Protein AF-A0A532AGU2-F1 (afdb_monomer_lite)

Foldseek 3Di:
DFLVVVVVCLVVVNPDDDFDWDAACVGFIWTDDDQFPPQFWPDTDGRNDHDPVRQQVIFTADHPPRHTDPTTTGGPVVNCVSCPPRD

pLDDT: mean 97.26, std 1.92, range [87.38, 98.75]

Structure (mmCIF, N/CA/C/O backbone):
data_AF-A0A532AGU2-F1
#
_entry.id   AF-A0A532AGU2-F1
#
loop_
_atom_site.group_PDB
_atom_site.id
_atom_site.type_symbol
_atom_site.label_atom_id
_atom_site.label_alt_id
_atom_site.label_comp_id
_atom_site.label_asym_id
_atom_site.label_entity_id
_atom_site.label_seq_id
_atom_site.pdbx_PDB_ins_code
_atom_site.Cartn_x
_atom_site.Cartn_y
_atom_site.Cartn_z
_atom_site.occupancy
_atom_site.B_iso_or_equiv
_atom_site.auth_seq_id
_atom_site.auth_comp_id
_atom_site.auth_asym_id
_atom_site.auth_atom_id
_atom_site.pdbx_PDB_model_num
ATOM 1 N N . ASN A 1 1 ? 5.188 -3.998 -2.803 1.00 92.25 1 ASN A N 1
ATOM 2 C CA . ASN A 1 1 ? 3.843 -3.723 -2.239 1.00 92.25 1 ASN A CA 1
ATOM 3 C C . ASN A 1 1 ? 3.268 -2.350 -2.618 1.00 92.25 1 ASN A C 1
ATOM 5 O O . ASN A 1 1 ? 2.678 -1.682 -1.778 1.00 92.25 1 ASN A O 1
ATOM 9 N N . SER A 1 2 ? 3.361 -1.946 -3.890 1.00 96.88 2 SER A N 1
ATOM 10 C CA . SER A 1 2 ? 2.557 -0.855 -4.471 1.00 96.88 2 SER A CA 1
ATOM 11 C C . SER A 1 2 ? 2.198 -1.205 -5.915 1.00 96.88 2 SER A C 1
ATOM 13 O O . SER A 1 2 ? 2.858 -2.066 -6.504 1.00 96.88 2 SER A O 1
ATOM 15 N N . ILE A 1 3 ? 1.161 -0.578 -6.474 1.00 97.00 3 ILE A N 1
ATOM 16 C CA . ILE A 1 3 ? 0.776 -0.818 -7.870 1.00 97.00 3 ILE A CA 1
ATOM 17 C C . ILE A 1 3 ? 1.903 -0.361 -8.791 1.00 97.00 3 ILE A C 1
ATOM 19 O O . ILE A 1 3 ? 2.285 -1.106 -9.686 1.00 97.00 3 ILE A O 1
ATOM 23 N N . ALA A 1 4 ? 2.509 0.800 -8.529 1.00 96.62 4 ALA A N 1
ATOM 24 C CA . ALA A 1 4 ? 3.622 1.296 -9.332 1.00 96.62 4 ALA A CA 1
ATOM 25 C C . ALA A 1 4 ? 4.832 0.347 -9.319 1.00 96.62 4 ALA A C 1
ATOM 27 O O . ALA A 1 4 ? 5.463 0.148 -10.354 1.00 96.62 4 ALA A O 1
ATOM 28 N N . ALA A 1 5 ? 5.145 -0.274 -8.176 1.00 96.12 5 ALA A N 1
ATOM 29 C CA . ALA A 1 5 ? 6.233 -1.247 -8.087 1.00 96.12 5 ALA A CA 1
ATOM 30 C C . ALA A 1 5 ? 5.938 -2.524 -8.893 1.00 96.12 5 ALA A C 1
ATOM 32 O O . ALA A 1 5 ? 6.830 -3.065 -9.550 1.00 96.12 5 ALA A O 1
ATOM 33 N N . VAL A 1 6 ? 4.686 -2.990 -8.871 1.00 97.12 6 VAL A N 1
ATOM 34 C CA . VAL A 1 6 ? 4.241 -4.128 -9.687 1.00 97.12 6 VAL A CA 1
ATOM 35 C C . VAL A 1 6 ? 4.311 -3.777 -11.172 1.00 97.12 6 VAL A C 1
ATOM 37 O O . VAL A 1 6 ? 4.946 -4.499 -11.929 1.00 97.12 6 VAL A O 1
ATOM 40 N N . GLU A 1 7 ? 3.755 -2.638 -11.583 1.00 97.19 7 GLU A N 1
ATOM 41 C CA . GLU A 1 7 ? 3.807 -2.138 -12.963 1.00 97.19 7 GLU A CA 1
ATOM 42 C C . GLU A 1 7 ? 5.244 -2.035 -13.493 1.00 97.19 7 GLU A C 1
ATOM 44 O O . GLU A 1 7 ? 5.544 -2.499 -14.593 1.00 97.19 7 GLU A O 1
ATOM 49 N N . ALA A 1 8 ? 6.157 -1.489 -12.685 1.00 97.06 8 ALA A N 1
ATOM 50 C CA . ALA A 1 8 ? 7.572 -1.417 -13.031 1.00 97.06 8 ALA A CA 1
ATOM 51 C C . ALA A 1 8 ? 8.199 -2.812 -13.189 1.00 97.06 8 ALA A C 1
ATOM 53 O O . ALA A 1 8 ? 8.987 -3.027 -14.106 1.00 97.06 8 ALA A O 1
ATOM 54 N N . SER A 1 9 ? 7.829 -3.770 -12.335 1.00 97.44 9 SER A N 1
ATOM 55 C CA . SER A 1 9 ? 8.316 -5.154 -12.421 1.00 97.44 9 SER A CA 1
ATOM 56 C C . SER A 1 9 ? 7.844 -5.841 -13.705 1.00 97.44 9 SER A C 1
ATOM 58 O O . SER A 1 9 ? 8.652 -6.455 -14.399 1.00 97.44 9 SER A O 1
ATOM 60 N N . ILE A 1 10 ? 6.572 -5.659 -14.073 1.00 96.81 10 ILE A N 1
ATOM 61 C CA . ILE A 1 10 ? 6.008 -6.157 -15.338 1.00 96.81 10 ILE A CA 1
ATOM 62 C C . ILE A 1 10 ? 6.758 -5.543 -16.527 1.00 96.81 10 ILE A C 1
ATOM 64 O O . ILE A 1 10 ? 7.160 -6.254 -17.444 1.00 96.81 10 ILE A O 1
ATOM 68 N N . ALA A 1 11 ? 7.003 -4.229 -16.502 1.00 97.56 11 ALA A N 1
ATOM 69 C CA . ALA A 1 11 ? 7.738 -3.541 -17.563 1.00 97.56 11 ALA A CA 1
ATOM 70 C C . ALA A 1 11 ? 9.196 -4.022 -17.705 1.00 97.56 11 ALA A C 1
ATOM 72 O O . ALA A 1 11 ? 9.757 -3.957 -18.796 1.00 97.56 11 ALA A O 1
ATOM 73 N N . MET A 1 12 ? 9.801 -4.525 -16.624 1.00 97.69 12 MET A N 1
ATOM 74 C CA . MET A 1 12 ? 11.130 -5.148 -16.638 1.00 97.69 12 MET A CA 1
ATOM 75 C C . MET A 1 12 ? 11.116 -6.617 -17.095 1.00 97.69 12 MET A C 1
ATOM 77 O O . MET A 1 12 ? 12.182 -7.217 -17.209 1.00 97.69 12 MET A O 1
ATOM 81 N N . GLY A 1 13 ? 9.942 -7.195 -17.372 1.00 97.06 13 GLY A N 1
ATOM 82 C CA . GLY A 1 13 ? 9.796 -8.584 -17.809 1.00 97.06 13 GLY A CA 1
ATOM 83 C C . GLY A 1 13 ? 9.815 -9.604 -16.671 1.00 97.06 13 GLY A C 1
ATOM 84 O O . GLY A 1 13 ? 10.153 -10.760 -16.906 1.00 97.06 13 GLY A O 1
ATOM 85 N N . ALA A 1 14 ? 9.492 -9.196 -15.439 1.00 97.38 14 ALA A N 1
ATOM 86 C CA . ALA A 1 14 ? 9.311 -10.147 -14.346 1.00 97.38 14 ALA A CA 1
ATOM 87 C C . ALA A 1 14 ? 8.112 -11.067 -14.633 1.00 97.38 14 ALA A C 1
ATOM 89 O O . ALA A 1 14 ? 7.050 -10.576 -14.992 1.00 97.38 14 ALA A O 1
ATOM 90 N N . GLU A 1 15 ? 8.271 -12.375 -14.429 1.00 96.25 15 GLU A N 1
ATOM 91 C CA . GLU A 1 15 ? 7.195 -13.373 -14.595 1.00 96.25 15 GLU A CA 1
ATOM 92 C C . GLU A 1 15 ? 6.432 -13.640 -13.290 1.00 96.25 15 GLU A C 1
ATOM 94 O O . GLU A 1 15 ? 5.358 -14.221 -13.292 1.00 96.25 15 GLU A O 1
ATOM 99 N N . ILE A 1 16 ? 6.994 -13.249 -12.145 1.00 96.31 16 ILE A N 1
ATOM 100 C CA . ILE A 1 16 ? 6.380 -13.436 -10.830 1.00 96.31 16 ILE A CA 1
ATOM 101 C C . ILE A 1 16 ? 6.639 -12.180 -10.005 1.00 96.31 16 ILE A C 1
ATOM 103 O O . ILE A 1 16 ? 7.758 -11.663 -9.977 1.00 96.31 16 ILE A O 1
ATOM 107 N N . VAL A 1 17 ? 5.614 -11.723 -9.288 1.00 96.81 17 VAL A N 1
ATOM 108 C CA . VAL A 1 17 ? 5.746 -10.723 -8.223 1.00 96.81 17 VAL A CA 1
ATOM 109 C C . VAL A 1 17 ? 5.202 -11.301 -6.925 1.00 96.81 17 VAL A C 1
ATOM 111 O O . VAL A 1 17 ? 4.175 -11.978 -6.908 1.00 96.81 17 VAL A O 1
ATOM 114 N N . GLU A 1 18 ? 5.902 -11.036 -5.832 1.00 97.31 18 GLU A N 1
ATOM 115 C CA . GLU A 1 18 ? 5.468 -11.393 -4.486 1.00 97.31 18 GLU A CA 1
ATOM 116 C C . GLU A 1 18 ? 4.752 -10.191 -3.851 1.00 97.31 18 GLU A C 1
ATOM 118 O O . GLU A 1 18 ? 5.089 -9.033 -4.126 1.00 97.31 18 GLU A O 1
ATOM 123 N N . VAL A 1 19 ? 3.708 -10.472 -3.065 1.00 97.06 19 VAL A N 1
ATOM 124 C CA . VAL A 1 19 ? 2.979 -9.462 -2.295 1.00 97.06 19 VAL A CA 1
ATOM 125 C C . VAL A 1 19 ? 2.612 -9.990 -0.912 1.00 97.06 19 VAL A C 1
ATOM 127 O O . VAL A 1 19 ? 2.018 -11.061 -0.771 1.00 97.06 19 VAL A O 1
ATOM 130 N N . ASP A 1 20 ? 2.847 -9.164 0.102 1.00 98.12 20 ASP A N 1
ATOM 131 C CA . ASP A 1 20 ? 2.464 -9.473 1.476 1.00 98.12 20 ASP A CA 1
ATOM 132 C C . ASP A 1 20 ? 1.047 -9.002 1.788 1.00 98.12 20 ASP A C 1
ATOM 134 O O . ASP A 1 20 ? 0.660 -7.885 1.432 1.00 98.12 20 ASP A O 1
ATOM 138 N N . ILE A 1 21 ? 0.287 -9.807 2.533 1.00 98.06 21 ILE A N 1
ATOM 139 C CA . ILE A 1 21 ? -1.119 -9.526 2.841 1.00 98.06 21 ILE A CA 1
ATOM 140 C C . ILE A 1 21 ? -1.362 -9.351 4.339 1.00 98.06 21 ILE A C 1
ATOM 142 O O . ILE A 1 21 ? -0.917 -10.135 5.179 1.00 98.06 21 ILE A O 1
ATOM 146 N N . ARG A 1 22 ? -2.180 -8.348 4.670 1.00 98.44 22 ARG A N 1
ATOM 147 C 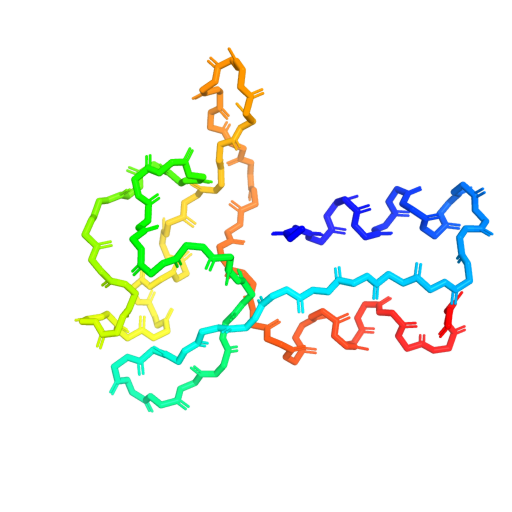CA . ARG A 1 22 ? -2.778 -8.136 5.994 1.00 98.44 22 ARG A CA 1
ATOM 148 C C . ARG A 1 22 ? -4.290 -7.995 5.879 1.00 98.44 22 ARG A C 1
ATOM 150 O O . ARG A 1 22 ? -4.833 -7.706 4.815 1.00 98.44 22 ARG A O 1
ATOM 157 N N . ARG A 1 23 ? -4.975 -8.195 7.004 1.00 98.50 23 ARG A N 1
ATOM 158 C CA . ARG A 1 23 ? -6.426 -8.038 7.117 1.00 98.50 23 ARG A CA 1
ATOM 159 C C . ARG A 1 23 ? -6.756 -6.732 7.838 1.00 98.50 23 ARG A C 1
ATOM 161 O O . ARG A 1 23 ? -6.173 -6.453 8.886 1.00 98.50 23 ARG A O 1
ATOM 168 N N . SER A 1 24 ? -7.674 -5.950 7.282 1.00 98.62 24 SER A N 1
ATOM 169 C CA . SER A 1 24 ? -8.226 -4.747 7.910 1.00 98.62 24 SER A CA 1
ATOM 170 C C . SER A 1 24 ? -9.230 -5.099 9.019 1.00 98.62 24 SER A C 1
ATOM 172 O O . SER A 1 24 ? -9.646 -6.251 9.177 1.00 98.62 24 SER A O 1
ATOM 174 N N . LYS A 1 25 ? -9.671 -4.089 9.773 1.00 98.69 25 LYS A N 1
ATOM 175 C CA . LYS A 1 25 ? -10.687 -4.204 10.834 1.00 98.69 25 LYS A CA 1
ATOM 176 C C . LYS A 1 25 ? -12.025 -4.745 10.329 1.00 98.69 25 LYS A C 1
ATOM 178 O O . LYS A 1 25 ? -12.667 -5.532 11.016 1.00 98.69 25 LYS A O 1
ATOM 183 N N . ASP A 1 26 ? -12.450 -4.299 9.152 1.00 98.62 26 ASP A N 1
ATOM 184 C CA . ASP A 1 26 ? -13.681 -4.714 8.466 1.00 98.62 26 ASP A CA 1
ATOM 185 C C . ASP A 1 26 ? -13.500 -5.987 7.622 1.00 98.62 26 ASP A C 1
ATOM 187 O O . ASP A 1 26 ? -14.446 -6.465 7.004 1.00 98.62 26 ASP A O 1
ATOM 191 N N . GLY A 1 27 ? -12.315 -6.600 7.676 1.00 98.25 27 GLY A N 1
ATOM 192 C CA . GLY A 1 27 ? -12.065 -7.937 7.157 1.00 98.25 27 GLY A CA 1
ATOM 193 C C . GLY A 1 27 ? -11.552 -8.004 5.722 1.00 98.25 27 GLY A C 1
ATOM 194 O O . GLY A 1 27 ? -11.355 -9.117 5.236 1.00 98.25 27 GLY A O 1
ATOM 195 N N . GLU A 1 28 ? -11.296 -6.862 5.090 1.00 98.62 28 GLU A N 1
ATOM 196 C CA . GLU A 1 28 ? -10.728 -6.744 3.748 1.00 98.62 28 GLU A CA 1
ATOM 197 C C . GLU A 1 28 ? -9.236 -7.108 3.729 1.00 98.62 28 GLU A C 1
ATOM 199 O O . GLU A 1 28 ? -8.505 -6.902 4.703 1.00 98.62 28 GLU A O 1
ATOM 204 N N . PHE A 1 29 ? -8.768 -7.638 2.597 1.00 98.62 29 PHE A N 1
ATOM 205 C CA . PHE A 1 29 ? -7.357 -7.965 2.391 1.00 98.62 29 PHE A CA 1
ATOM 206 C C . PHE A 1 29 ? -6.623 -6.806 1.727 1.00 98.62 29 PHE A C 1
ATOM 208 O O . PHE A 1 29 ? -6.944 -6.409 0.603 1.00 98.62 29 PHE A O 1
ATOM 215 N N . VAL A 1 30 ? -5.604 -6.301 2.414 1.00 98.62 30 VAL A N 1
ATOM 216 C CA . VAL A 1 30 ? -4.738 -5.217 1.951 1.00 98.62 30 VAL A CA 1
ATOM 217 C C . VAL A 1 30 ? -3.308 -5.694 1.786 1.00 98.62 30 VAL A C 1
ATOM 219 O O . VAL A 1 30 ? -2.863 -6.608 2.477 1.00 98.62 30 VAL A O 1
ATOM 222 N N . VAL A 1 31 ? -2.595 -5.054 0.870 1.00 98.44 31 VAL A N 1
ATOM 223 C CA . VAL A 1 31 ? -1.211 -5.377 0.549 1.00 98.44 31 VAL A CA 1
ATOM 224 C C . VAL A 1 31 ? -0.299 -4.546 1.434 1.00 98.44 31 VAL A C 1
ATOM 226 O O . VAL A 1 31 ? -0.234 -3.321 1.315 1.00 98.44 31 VAL A O 1
ATOM 229 N N . MET A 1 32 ? 0.341 -5.222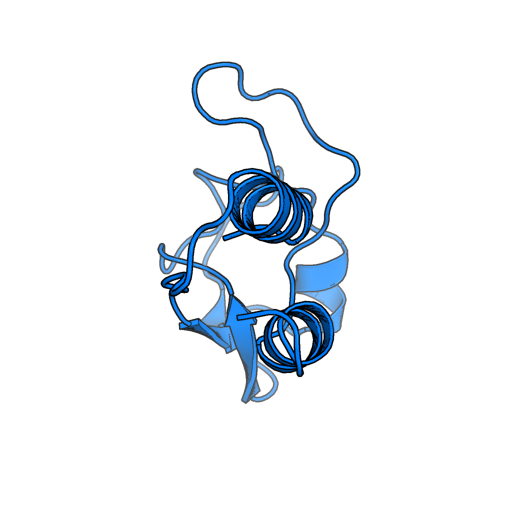 2.382 1.00 98.12 32 MET A N 1
ATOM 230 C CA . MET A 1 32 ? 1.201 -4.634 3.397 1.00 98.12 32 MET A CA 1
ATOM 231 C C . MET A 1 32 ? 2.059 -5.725 4.038 1.00 98.12 32 MET A C 1
ATOM 233 O O . MET A 1 32 ? 1.536 -6.750 4.464 1.00 98.12 32 MET A O 1
ATOM 237 N N . HIS A 1 33 ? 3.360 -5.478 4.175 1.00 97.94 33 HIS A N 1
ATOM 238 C CA . HIS A 1 33 ? 4.259 -6.401 4.875 1.00 97.94 33 HIS A CA 1
ATOM 239 C C . HIS A 1 33 ? 4.081 -6.292 6.394 1.00 97.94 33 HIS A C 1
ATOM 241 O O . HIS A 1 33 ? 3.737 -7.253 7.089 1.00 97.94 33 HIS A O 1
ATOM 247 N N . ASP A 1 34 ? 4.270 -5.087 6.925 1.00 97.94 34 ASP A N 1
ATOM 248 C CA . ASP A 1 34 ? 4.261 -4.840 8.362 1.00 97.94 34 ASP A CA 1
ATOM 249 C C . ASP A 1 34 ? 2.837 -4.925 8.932 1.00 97.94 34 ASP A C 1
ATOM 251 O O . ASP A 1 34 ? 1.844 -4.635 8.266 1.00 97.94 34 ASP A O 1
ATOM 255 N N . SER A 1 35 ? 2.715 -5.291 10.208 1.00 98.06 35 SER A N 1
ATOM 256 C CA . SER A 1 35 ? 1.441 -5.156 10.927 1.00 98.06 35 SER A CA 1
ATOM 257 C C . SER A 1 35 ? 1.109 -3.695 11.270 1.00 98.06 35 SER A C 1
ATOM 259 O O . SER A 1 35 ? -0.049 -3.388 11.563 1.00 98.06 35 SER A O 1
ATOM 261 N N . TRP A 1 36 ? 2.101 -2.801 11.201 1.00 98.31 36 TRP A N 1
ATOM 262 C CA . TRP A 1 36 ? 2.006 -1.366 11.474 1.00 98.31 36 TRP A CA 1
ATOM 263 C C . TRP A 1 36 ? 2.219 -0.538 10.204 1.00 98.31 36 TRP A C 1
ATOM 265 O O . TRP A 1 36 ? 2.976 -0.918 9.319 1.00 98.31 36 TRP A O 1
ATOM 275 N N . LEU A 1 37 ? 1.564 0.619 10.138 1.00 98.00 37 LEU A N 1
ATOM 276 C CA . LEU A 1 37 ? 1.579 1.522 8.983 1.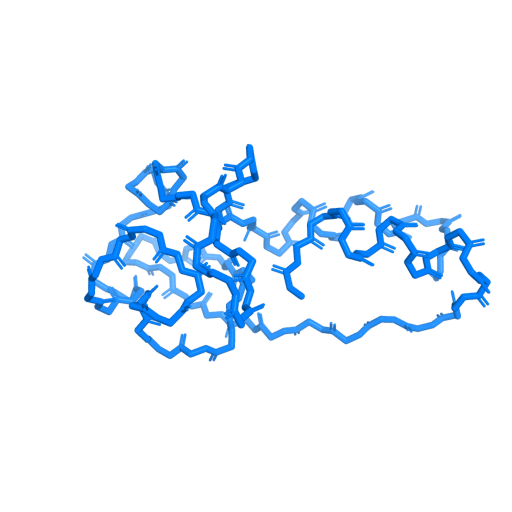00 98.00 37 LEU A CA 1
ATOM 277 C C . LEU A 1 37 ? 2.805 2.451 8.931 1.00 98.00 37 LEU A C 1
ATOM 279 O O . LEU A 1 37 ? 3.078 3.048 7.891 1.00 98.00 37 LEU A O 1
ATOM 283 N N . ASP A 1 38 ? 3.526 2.578 10.045 1.00 97.25 38 ASP A N 1
ATOM 284 C CA . ASP A 1 38 ? 4.495 3.646 10.308 1.00 97.25 38 ASP A CA 1
ATOM 285 C C . ASP A 1 38 ? 5.695 3.685 9.352 1.00 97.25 38 ASP A C 1
ATOM 287 O O . ASP A 1 38 ? 6.243 4.760 9.116 1.00 97.25 38 ASP A O 1
ATOM 291 N N . ARG A 1 39 ? 6.137 2.534 8.828 1.00 96.81 39 ARG A N 1
ATOM 292 C CA . ARG A 1 39 ? 7.350 2.460 7.999 1.00 96.81 39 ARG A CA 1
ATOM 293 C C . ARG A 1 39 ? 7.104 2.870 6.549 1.00 96.81 39 ARG A C 1
ATOM 295 O O . ARG A 1 39 ? 7.938 3.544 5.956 1.00 96.81 39 ARG A O 1
ATOM 302 N N . THR A 1 40 ? 5.987 2.435 5.974 1.00 97.69 40 THR A N 1
ATOM 303 C CA . THR A 1 40 ? 5.734 2.496 4.523 1.00 97.69 40 THR A CA 1
ATOM 304 C C . THR A 1 40 ? 4.599 3.437 4.150 1.00 97.69 40 THR A C 1
ATOM 306 O O . THR A 1 40 ? 4.283 3.577 2.969 1.00 97.69 40 THR A O 1
ATOM 309 N N . THR A 1 41 ? 3.994 4.120 5.124 1.00 98.06 41 THR A N 1
ATOM 310 C CA . THR A 1 41 ? 2.929 5.092 4.875 1.00 98.06 41 THR A CA 1
ATOM 311 C C . THR A 1 41 ? 3.114 6.368 5.694 1.00 98.06 41 THR A C 1
ATOM 313 O O . THR A 1 41 ? 3.875 6.412 6.655 1.00 98.06 41 THR A O 1
ATOM 316 N N . ASN A 1 42 ? 2.364 7.414 5.351 1.00 97.88 42 ASN A N 1
ATOM 317 C CA . ASN A 1 42 ? 2.250 8.629 6.162 1.00 97.88 42 ASN A CA 1
ATOM 318 C C . ASN A 1 42 ? 1.288 8.487 7.364 1.00 97.88 42 ASN A C 1
ATOM 320 O O . ASN A 1 42 ? 1.035 9.455 8.082 1.00 97.88 42 ASN A O 1
ATOM 324 N N . CYS A 1 43 ? 0.724 7.299 7.568 1.00 97.75 43 CYS A N 1
ATOM 325 C CA . CYS A 1 43 ? -0.142 6.955 8.682 1.00 97.75 43 CYS A CA 1
ATOM 326 C C . CYS A 1 43 ? 0.632 6.203 9.769 1.00 97.75 43 CYS A C 1
ATOM 328 O O . CYS A 1 43 ? 1.690 5.636 9.529 1.00 97.75 43 CYS A O 1
ATOM 330 N N . ARG A 1 44 ? 0.055 6.141 10.973 1.00 97.81 44 ARG A N 1
ATOM 331 C CA . ARG A 1 44 ? 0.605 5.377 12.102 1.00 97.81 44 ARG A CA 1
ATOM 332 C C . ARG A 1 44 ? -0.387 4.390 12.694 1.00 97.81 44 ARG A C 1
ATOM 334 O O . ARG A 1 44 ? -1.593 4.621 12.621 1.00 97.81 44 ARG A O 1
ATOM 341 N N . GLY A 1 45 ? 0.118 3.355 13.350 1.00 98.06 45 GLY A N 1
ATOM 342 C CA . GLY A 1 45 ? -0.681 2.360 14.061 1.00 98.06 45 GLY A CA 1
ATOM 343 C C . GLY A 1 45 ? -0.934 1.085 13.260 1.00 98.06 45 GLY A C 1
ATOM 344 O O . GLY A 1 45 ? -0.497 0.938 12.121 1.00 98.06 45 GLY A O 1
ATOM 345 N N . GLU A 1 46 ? -1.640 0.144 13.882 1.00 98.50 46 GLU A N 1
ATOM 346 C CA . GLU A 1 46 ? -1.840 -1.201 13.337 1.00 98.50 46 GLU A CA 1
ATOM 347 C C . GLU A 1 46 ? -2.905 -1.261 12.238 1.00 98.50 46 GLU A C 1
ATOM 349 O O . GLU A 1 46 ? -4.000 -0.709 12.377 1.00 98.50 46 GLU A O 1
ATOM 354 N N . VAL A 1 47 ? -2.622 -2.040 11.194 1.00 98.50 47 VAL A N 1
ATOM 355 C CA . VAL A 1 47 ? -3.536 -2.279 10.066 1.00 98.50 47 VAL A CA 1
ATOM 356 C C . VAL A 1 47 ? -4.856 -2.897 10.536 1.00 98.50 47 VAL A C 1
ATOM 358 O O . VAL A 1 47 ? -5.931 -2.449 10.142 1.00 98.50 47 VAL A O 1
ATOM 361 N N . VAL A 1 48 ? -4.793 -3.876 11.446 1.00 98.56 48 VAL A N 1
ATOM 362 C CA . VAL A 1 48 ? -5.967 -4.625 11.937 1.00 98.56 48 VAL A CA 1
ATOM 363 C C . VAL A 1 48 ? -6.965 -3.755 12.715 1.00 98.56 48 VAL A C 1
ATOM 365 O O . VAL A 1 48 ? -8.108 -4.149 12.933 1.00 98.56 48 VAL A O 1
ATOM 368 N N . LYS A 1 49 ? -6.556 -2.551 13.134 1.00 98.69 49 LYS A N 1
ATOM 369 C CA . LYS A 1 49 ? -7.405 -1.603 13.868 1.00 98.69 49 LYS A CA 1
ATOM 370 C C . LYS A 1 49 ? -8.129 -0.609 12.957 1.00 98.69 49 LYS A C 1
ATOM 372 O O . LYS A 1 49 ? -8.924 0.178 13.468 1.00 98.69 49 LYS A O 1
ATOM 377 N N . ARG A 1 50 ? -7.892 -0.643 11.640 1.00 98.62 50 ARG A N 1
ATOM 378 C CA . ARG A 1 50 ? -8.474 0.295 10.668 1.00 98.62 50 ARG A CA 1
ATOM 379 C C . ARG A 1 50 ? -9.297 -0.400 9.602 1.00 98.62 50 ARG A C 1
ATOM 381 O O . ARG A 1 50 ? -8.938 -1.476 9.141 1.00 98.62 50 ARG A O 1
ATOM 388 N N . THR A 1 51 ? -10.402 0.225 9.225 1.00 98.75 51 THR A N 1
ATOM 389 C CA . THR A 1 51 ? -11.241 -0.177 8.090 1.00 98.75 51 THR A CA 1
ATOM 390 C C . THR A 1 51 ? -10.513 0.046 6.769 1.00 98.75 51 THR A C 1
ATOM 392 O O . THR A 1 51 ? -9.577 0.849 6.698 1.00 98.75 51 THR A O 1
ATOM 395 N N . LEU A 1 52 ? -10.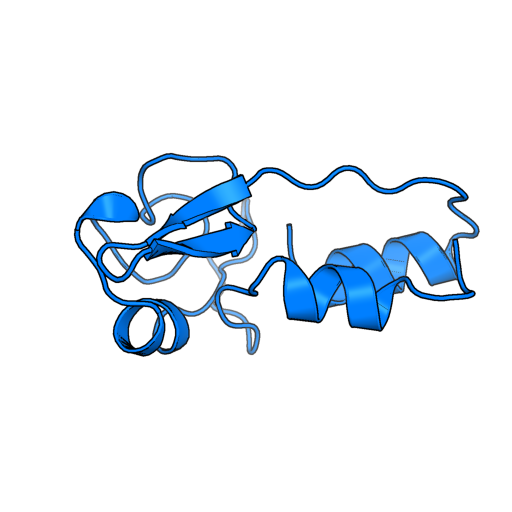952 -0.614 5.697 1.00 98.69 52 LEU A N 1
ATOM 396 C CA . LEU A 1 52 ? -10.393 -0.370 4.368 1.00 98.69 52 LEU A CA 1
ATOM 397 C C . LEU A 1 52 ? -10.533 1.104 3.963 1.00 98.69 52 LEU A C 1
ATOM 399 O O . LEU A 1 52 ? -9.594 1.680 3.417 1.00 98.69 52 LEU A O 1
ATOM 403 N N . ALA A 1 53 ? -11.672 1.728 4.273 1.00 98.69 53 ALA A N 1
ATOM 404 C CA . ALA A 1 53 ? -11.912 3.138 3.977 1.00 98.69 53 ALA A CA 1
ATOM 405 C C . ALA A 1 53 ? -10.869 4.053 4.641 1.00 98.69 53 ALA A C 1
ATOM 407 O O . ALA A 1 53 ? -10.327 4.944 3.990 1.00 98.69 53 ALA A O 1
ATOM 408 N N . GLU A 1 54 ? -10.524 3.801 5.906 1.00 98.56 54 GLU A N 1
ATOM 409 C CA . GLU A 1 54 ? -9.464 4.538 6.603 1.00 98.56 54 GLU A CA 1
ATOM 410 C C . GLU A 1 54 ? -8.082 4.242 6.007 1.00 98.56 54 GLU A C 1
ATOM 412 O O . GLU A 1 54 ? -7.295 5.165 5.796 1.00 98.56 54 GLU A O 1
ATOM 417 N N . LEU A 1 55 ? -7.783 2.978 5.686 1.00 98.56 55 LEU A N 1
ATOM 418 C CA . LEU A 1 55 ? -6.508 2.580 5.075 1.00 98.56 55 LEU A CA 1
ATOM 419 C C . LEU A 1 55 ? -6.301 3.228 3.701 1.00 98.56 55 LEU A C 1
ATOM 421 O O . LEU A 1 55 ? -5.182 3.610 3.365 1.00 98.56 55 LEU A O 1
ATOM 425 N N . LYS A 1 56 ? -7.377 3.438 2.939 1.00 98.19 56 LYS A N 1
ATOM 426 C CA . LYS A 1 56 ? -7.347 4.146 1.653 1.00 98.19 56 LYS A CA 1
ATOM 427 C C . LYS A 1 56 ? -7.001 5.631 1.768 1.00 98.19 56 LYS A C 1
ATOM 429 O O . LYS A 1 56 ? -6.618 6.234 0.769 1.00 98.19 56 LYS A O 1
ATOM 434 N N . THR A 1 57 ? -7.074 6.226 2.959 1.00 98.25 57 THR A N 1
ATOM 435 C CA . THR A 1 57 ? -6.592 7.602 3.184 1.00 98.25 57 THR A CA 1
ATOM 436 C C . THR A 1 57 ? -5.076 7.673 3.397 1.00 98.25 57 THR A C 1
ATOM 438 O O . THR A 1 57 ? -4.482 8.739 3.229 1.00 98.25 57 THR A O 1
ATOM 441 N N . CYS A 1 58 ? -4.437 6.545 3.728 1.00 98.12 58 CYS A N 1
ATOM 442 C CA . CYS A 1 58 ? -3.003 6.464 3.972 1.00 98.12 58 CYS A CA 1
ATOM 443 C C . CYS A 1 58 ? -2.235 6.421 2.654 1.00 98.12 58 CYS A C 1
ATOM 445 O O . CYS A 1 58 ? -2.485 5.568 1.798 1.00 98.12 58 CYS A O 1
ATOM 447 N N . ARG A 1 59 ? -1.283 7.342 2.506 1.00 98.31 59 ARG A N 1
ATOM 448 C CA . ARG A 1 59 ? -0.404 7.442 1.341 1.00 98.31 59 ARG A CA 1
ATOM 449 C C . ARG A 1 59 ? 0.888 6.690 1.598 1.00 98.31 59 ARG A C 1
ATOM 451 O O . ARG A 1 59 ? 1.449 6.808 2.687 1.00 98.31 59 ARG A O 1
ATOM 458 N N . LEU A 1 60 ? 1.357 5.947 0.601 1.00 98.25 60 LEU A N 1
ATOM 459 C CA . LEU A 1 60 ? 2.640 5.257 0.686 1.00 98.25 60 LEU A CA 1
ATOM 460 C C . LEU A 1 60 ? 3.782 6.275 0.700 1.00 98.25 60 LEU A C 1
ATOM 462 O O . LEU A 1 60 ? 3.665 7.344 0.095 1.00 98.25 60 LEU A O 1
ATOM 466 N N . VAL A 1 61 ? 4.885 5.938 1.360 1.00 97.88 61 VAL A N 1
ATOM 467 C CA . VAL A 1 61 ? 6.124 6.723 1.317 1.00 97.88 61 VAL A CA 1
ATOM 468 C C . VAL A 1 61 ? 7.222 5.947 0.606 1.00 97.88 61 VAL A C 1
ATOM 470 O O . VAL A 1 61 ? 7.292 4.723 0.701 1.00 97.88 61 VAL A O 1
ATOM 473 N N . THR A 1 62 ? 8.099 6.658 -0.092 1.00 95.19 62 THR A N 1
ATOM 474 C CA . THR A 1 62 ? 9.302 6.060 -0.669 1.00 95.19 62 THR A CA 1
ATOM 475 C C . THR A 1 62 ? 10.285 5.733 0.450 1.00 95.19 62 THR A C 1
ATOM 477 O O . THR A 1 62 ? 10.745 6.628 1.165 1.00 95.19 62 THR A O 1
ATOM 480 N N . GLU A 1 63 ? 10.622 4.454 0.606 1.00 87.38 63 GLU A 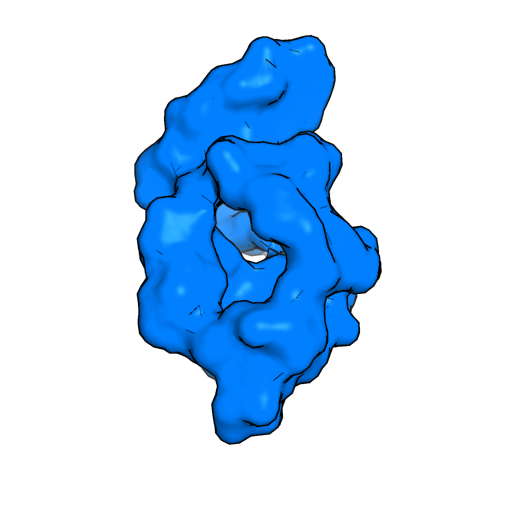N 1
ATOM 481 C CA . GLU A 1 63 ? 11.613 4.027 1.594 1.00 87.38 63 GLU A CA 1
ATOM 482 C C . GLU A 1 63 ? 12.977 4.686 1.331 1.00 87.38 63 GLU A C 1
ATOM 484 O O . GLU A 1 63 ? 13.372 4.941 0.194 1.00 87.38 63 GLU A O 1
ATOM 489 N N . GLY A 1 64 ? 13.687 5.025 2.406 1.00 89.88 64 GLY A N 1
ATOM 490 C CA . GLY A 1 64 ? 14.957 5.753 2.354 1.00 89.88 64 GLY A CA 1
ATOM 491 C C . GLY A 1 64 ? 14.813 7.277 2.298 1.00 89.88 64 GLY A C 1
ATOM 492 O O . GLY A 1 64 ? 15.585 7.965 2.960 1.00 89.88 64 GLY A O 1
ATOM 493 N N . THR A 1 65 ? 13.817 7.820 1.587 1.00 94.25 65 THR A N 1
ATOM 494 C CA . THR A 1 65 ? 13.598 9.282 1.516 1.00 94.25 65 THR A CA 1
ATOM 495 C C . THR A 1 65 ? 12.441 9.771 2.383 1.00 94.25 65 THR A C 1
ATOM 497 O O . THR A 1 65 ? 12.415 10.939 2.763 1.00 94.25 65 THR A O 1
ATOM 500 N N . GLY A 1 66 ? 11.469 8.905 2.683 1.00 93.50 66 GLY A N 1
ATOM 501 C CA . GLY A 1 66 ? 10.244 9.269 3.399 1.00 93.50 66 GLY A CA 1
ATOM 502 C C . GLY A 1 66 ? 9.299 10.166 2.593 1.00 93.50 66 GLY A C 1
ATOM 503 O O . GLY A 1 66 ? 8.320 10.672 3.142 1.00 93.50 66 GLY A O 1
ATOM 504 N N . ALA A 1 67 ? 9.572 10.383 1.302 1.00 97.06 67 ALA A N 1
ATOM 505 C CA . ALA A 1 67 ? 8.739 11.219 0.449 1.00 97.06 67 ALA A CA 1
ATOM 506 C C . ALA A 1 67 ? 7.353 10.586 0.276 1.00 97.06 67 ALA A C 1
ATOM 508 O O . ALA A 1 67 ? 7.239 9.425 -0.116 1.00 97.06 67 ALA A O 1
ATOM 509 N N . VAL A 1 68 ? 6.299 11.355 0.555 1.00 97.62 68 VAL A N 1
ATOM 510 C CA . VAL A 1 68 ? 4.914 10.900 0.388 1.00 97.62 68 VAL A CA 1
ATOM 511 C C . VAL A 1 68 ? 4.587 10.793 -1.098 1.00 97.62 68 VAL A C 1
ATOM 513 O O . VAL A 1 68 ? 4.784 11.737 -1.860 1.00 97.62 68 VAL A O 1
ATOM 516 N N . THR A 1 69 ? 4.067 9.640 -1.502 1.00 97.69 69 THR A N 1
ATOM 517 C CA . THR A 1 69 ? 3.687 9.345 -2.885 1.00 97.69 69 THR A CA 1
ATOM 518 C C . THR A 1 69 ? 2.207 9.645 -3.142 1.00 97.69 69 THR A C 1
ATOM 520 O O . THR A 1 69 ? 1.412 9.873 -2.225 1.00 97.69 69 THR A O 1
ATOM 523 N N . GLY A 1 70 ? 1.811 9.601 -4.416 1.00 96.94 70 GLY A N 1
ATOM 524 C CA . GLY A 1 70 ? 0.405 9.622 -4.820 1.00 96.94 70 GLY A CA 1
ATOM 525 C C . GLY A 1 70 ? -0.322 8.285 -4.623 1.00 96.94 70 GLY A C 1
ATOM 526 O O . GLY A 1 70 ? -1.535 8.233 -4.811 1.00 96.94 70 GLY A O 1
ATOM 527 N N . GLU A 1 71 ? 0.363 7.209 -4.234 1.00 97.25 71 GLU A N 1
ATOM 528 C CA . GLU A 1 71 ? -0.250 5.890 -4.072 1.00 97.25 71 GLU A CA 1
ATOM 529 C C . GLU A 1 71 ? -0.884 5.726 -2.689 1.00 97.25 71 GLU A C 1
ATOM 531 O O . GLU A 1 71 ? -0.425 6.293 -1.698 1.00 97.25 71 GLU A O 1
ATOM 536 N N . THR A 1 72 ? -1.957 4.940 -2.621 1.00 97.75 72 THR A N 1
ATOM 537 C CA . THR A 1 72 ? -2.620 4.570 -1.361 1.00 97.75 72 THR A CA 1
ATOM 538 C C . THR A 1 72 ? -2.377 3.099 -1.050 1.00 97.75 72 THR A C 1
ATOM 540 O O . THR A 1 72 ? -1.934 2.339 -1.916 1.00 97.75 72 THR A O 1
ATOM 543 N N . VAL A 1 73 ? -2.704 2.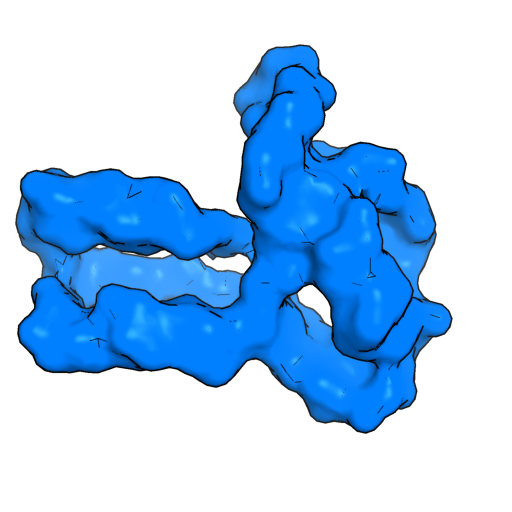675 0.173 1.00 98.00 73 VAL A N 1
ATOM 544 C CA . VAL A 1 73 ? -2.737 1.246 0.508 1.00 98.00 73 VAL A CA 1
ATOM 545 C C . VAL A 1 73 ? -3.675 0.519 -0.464 1.00 98.00 73 VAL A C 1
ATOM 547 O O . VAL A 1 73 ? -4.851 0.863 -0.617 1.00 98.00 73 VAL A O 1
ATOM 550 N N . SER A 1 74 ? -3.135 -0.482 -1.153 1.00 98.25 74 SER A N 1
ATOM 551 C CA . SER A 1 74 ? -3.867 -1.270 -2.145 1.00 98.25 74 SER A CA 1
ATOM 552 C C . SER A 1 74 ? -4.501 -2.498 -1.503 1.00 98.25 74 SER A C 1
ATOM 554 O O . SER A 1 74 ? -3.980 -3.060 -0.543 1.00 98.25 74 SER A O 1
ATOM 556 N N . THR A 1 75 ? -5.633 -2.925 -2.038 1.00 98.56 75 THR A N 1
ATOM 557 C CA . THR A 1 75 ? -6.256 -4.210 -1.727 1.00 98.56 75 THR A CA 1
ATOM 558 C C . THR A 1 75 ? -5.568 -5.328 -2.501 1.00 98.56 75 THR A C 1
ATOM 560 O O . THR A 1 75 ? -4.988 -5.097 -3.565 1.00 98.56 75 THR A O 1
ATOM 563 N N . LEU A 1 76 ? -5.697 -6.565 -2.015 1.00 98.31 76 LEU A N 1
ATOM 564 C CA . LEU A 1 76 ? -5.292 -7.744 -2.785 1.00 98.31 76 LEU A CA 1
ATOM 565 C C . LEU A 1 76 ? -6.030 -7.807 -4.132 1.00 98.31 76 LEU A C 1
ATOM 567 O O . LEU A 1 76 ? -5.434 -8.145 -5.148 1.00 98.31 76 LEU A O 1
ATOM 571 N N . ARG A 1 77 ? -7.318 -7.435 -4.159 1.00 98.19 77 ARG A N 1
ATOM 572 C CA . ARG A 1 77 ? -8.111 -7.408 -5.395 1.00 98.19 77 ARG A CA 1
ATOM 573 C C . ARG A 1 77 ? -7.505 -6.463 -6.431 1.00 98.19 77 ARG A C 1
ATOM 575 O O . ARG A 1 77 ? -7.392 -6.858 -7.582 1.00 98.19 77 ARG A O 1
ATOM 582 N N . GLU A 1 78 ? -7.135 -5.244 -6.044 1.00 98.19 78 GLU A N 1
ATOM 583 C CA . GLU A 1 78 ? -6.513 -4.285 -6.969 1.00 98.19 78 GLU A CA 1
ATOM 584 C C . GLU A 1 78 ? -5.185 -4.818 -7.515 1.00 98.19 78 GLU A C 1
ATOM 586 O O . GLU A 1 78 ? -4.994 -4.787 -8.725 1.00 98.19 78 GLU A O 1
ATOM 591 N N . MET A 1 79 ? -4.328 -5.397 -6.664 1.00 97.31 79 MET A N 1
ATOM 592 C CA . MET A 1 79 ? -3.070 -6.014 -7.114 1.00 97.31 79 MET A CA 1
ATOM 593 C C . MET A 1 79 ? -3.309 -7.130 -8.135 1.00 97.31 79 MET A C 1
ATOM 595 O O . MET A 1 79 ? -2.714 -7.112 -9.206 1.00 97.31 79 MET A O 1
ATOM 599 N N . LEU A 1 80 ? -4.225 -8.060 -7.846 1.00 97.31 80 LEU A N 1
ATOM 600 C CA . LEU A 1 80 ? -4.544 -9.169 -8.753 1.00 97.31 80 LEU A CA 1
ATOM 601 C C . LEU A 1 80 ? -5.165 -8.696 -10.072 1.00 97.31 80 LEU A C 1
ATOM 603 O O . LEU A 1 80 ? -4.954 -9.311 -11.112 1.00 97.31 80 LEU A O 1
ATOM 607 N N . MET A 1 81 ? -5.957 -7.622 -10.046 1.00 97.88 81 MET A N 1
ATOM 608 C CA . MET A 1 81 ? -6.500 -7.027 -11.268 1.00 97.88 81 MET A CA 1
ATOM 609 C C . MET A 1 81 ? -5.403 -6.385 -12.117 1.00 97.88 81 MET A C 1
ATOM 611 O O . MET A 1 81 ? -5.462 -6.476 -13.338 1.00 97.88 81 MET A O 1
ATOM 615 N N . THR A 1 82 ? -4.409 -5.766 -11.482 1.00 96.25 82 THR A N 1
ATOM 616 C CA . THR A 1 82 ? -3.262 -5.160 -12.163 1.00 96.25 82 THR A CA 1
ATOM 617 C C . THR A 1 82 ? -2.351 -6.193 -12.819 1.00 96.25 82 THR A C 1
ATOM 619 O O . THR A 1 82 ? -1.815 -5.916 -13.890 1.00 96.25 82 THR A O 1
ATOM 622 N N . THR A 1 83 ? -2.174 -7.366 -12.207 1.00 96.69 83 THR A N 1
ATOM 623 C CA . THR A 1 83 ? -1.285 -8.426 -12.717 1.00 96.69 83 THR A CA 1
ATOM 624 C C . THR A 1 83 ? -1.960 -9.386 -13.691 1.00 96.69 83 THR A C 1
ATOM 626 O O . THR A 1 83 ? -1.270 -10.091 -14.422 1.00 96.69 83 THR A O 1
ATOM 629 N N . ARG A 1 84 ? -3.297 -9.427 -13.713 1.00 96.81 84 ARG A N 1
ATOM 630 C CA . ARG A 1 84 ? -4.073 -10.347 -14.551 1.00 96.81 84 ARG A CA 1
ATOM 631 C C . ARG A 1 84 ? -3.624 -10.292 -16.014 1.00 96.81 84 ARG A C 1
ATOM 633 O O . ARG A 1 84 ? -3.607 -9.218 -16.608 1.00 96.81 84 ARG A O 1
ATOM 640 N N . ASP A 1 85 ? -3.341 -11.467 -16.575 1.00 96.06 85 ASP A N 1
ATOM 641 C CA . ASP A 1 85 ? -2.938 -11.687 -17.973 1.00 96.06 85 ASP A CA 1
ATOM 642 C C . ASP A 1 85 ? -1.637 -10.969 -18.378 1.00 96.06 85 ASP A C 1
ATOM 644 O O . ASP A 1 85 ? -1.395 -10.724 -19.561 1.00 96.06 85 ASP A O 1
ATOM 648 N N . ARG A 1 86 ? -0.801 -10.601 -17.400 1.00 95.00 86 ARG A N 1
ATOM 649 C CA . ARG A 1 86 ? 0.438 -9.841 -17.628 1.00 95.00 86 ARG A CA 1
ATOM 650 C C . ARG A 1 86 ? 1.674 -10.505 -17.037 1.00 95.00 86 ARG A C 1
ATOM 652 O O . ARG A 1 86 ? 2.756 -10.260 -17.564 1.00 95.00 86 ARG A O 1
ATOM 659 N N . ILE A 1 87 ? 1.494 -11.303 -15.983 1.00 90.25 87 ILE A N 1
ATOM 660 C CA . ILE A 1 87 ? 2.484 -12.155 -15.309 1.00 90.25 87 ILE A CA 1
ATOM 661 C C . ILE A 1 87 ? 1.800 -13.413 -14.774 1.00 90.25 87 ILE A C 1
ATOM 663 O O . ILE A 1 87 ? 0.573 -13.338 -14.516 1.00 90.25 87 ILE A O 1
#

Secondary structure (DSSP, 8-state):
--HHHHHHHHHTT-S-----EEE-TTS-EEE-SSSBSTTTBS--SBGGGS-HHHHTTPEEE-TTT-PEEEEEPPBHHHHHHHHTTT-

Radius of gyration: 12.77 Å; chains: 1; bounding box: 29×25×32 Å

Sequence (87 aa):
NSIAAVEASIAMGAEIVEVDIRRSKDGEFVVMHDSWLDRTTNCRGEVVKRTLAELKTCRLVTEGTGAVTGETVSTLREMLMTTRDRI